Protein AF-A0A4Q2CYR0-F1 (afdb_monomer)

Nearest PDB structures (foldseek):
  3kxk-assembly1_A  TM=5.419E-01  e=6.887E+00  Saccharolobus solfataricus

Radius of gyration: 14.53 Å; Cα contacts (8 Å, |Δi|>4): 54; chains: 1; bounding box: 35×24×39 Å

Structure (mmCIF, N/CA/C/O backbone):
data_AF-A0A4Q2CYR0-F1
#
_entry.id   AF-A0A4Q2CYR0-F1
#
loop_
_atom_site.group_PDB
_atom_site.id
_atom_site.type_symbol
_atom_site.label_atom_id
_atom_site.label_alt_id
_atom_site.label_comp_id
_atom_site.label_asym_id
_atom_site.label_entity_id
_atom_site.label_seq_id
_atom_site.pdbx_PDB_ins_code
_atom_site.Cartn_x
_atom_site.Cartn_y
_atom_site.Cartn_z
_atom_site.occupancy
_atom_site.B_iso_or_equiv
_atom_site.auth_seq_id
_atom_site.auth_comp_id
_atom_site.auth_asym_id
_atom_site.auth_atom_id
_atom_site.pdbx_PDB_model_num
ATOM 1 N N . MET A 1 1 ? -19.505 3.703 3.155 1.00 79.06 1 MET A N 1
ATOM 2 C CA . MET A 1 1 ? -19.704 2.673 4.197 1.00 79.06 1 MET A CA 1
ATOM 3 C C . MET A 1 1 ? -19.730 1.332 3.500 1.00 79.06 1 MET A C 1
ATOM 5 O O . MET A 1 1 ? -20.396 1.241 2.480 1.00 79.06 1 MET A O 1
ATOM 9 N N . LEU A 1 2 ? -19.005 0.345 4.012 1.00 85.25 2 LEU A N 1
ATOM 10 C CA . LEU A 1 2 ? -19.009 -1.032 3.521 1.00 85.25 2 LEU A CA 1
ATOM 11 C C . LEU A 1 2 ? -19.446 -1.906 4.700 1.00 85.25 2 LEU A C 1
ATOM 13 O O . LEU A 1 2 ? -18.818 -1.835 5.756 1.00 85.25 2 LEU A O 1
ATOM 17 N N . ASP A 1 3 ? -20.585 -2.588 4.581 1.00 90.69 3 ASP A N 1
ATOM 18 C CA . ASP A 1 3 ? -21.216 -3.377 5.655 1.00 90.69 3 ASP A CA 1
ATOM 19 C C . ASP A 1 3 ? -21.316 -2.649 7.008 1.00 90.69 3 ASP A C 1
ATOM 21 O O . ASP A 1 3 ? -20.926 -3.155 8.061 1.00 90.69 3 ASP A O 1
ATOM 25 N N . GLY A 1 4 ? -21.782 -1.397 6.988 1.00 92.44 4 GLY A N 1
ATOM 26 C CA . GLY A 1 4 ? -21.915 -0.591 8.207 1.00 92.44 4 GLY A CA 1
ATOM 27 C C . GLY A 1 4 ? -20.597 -0.032 8.76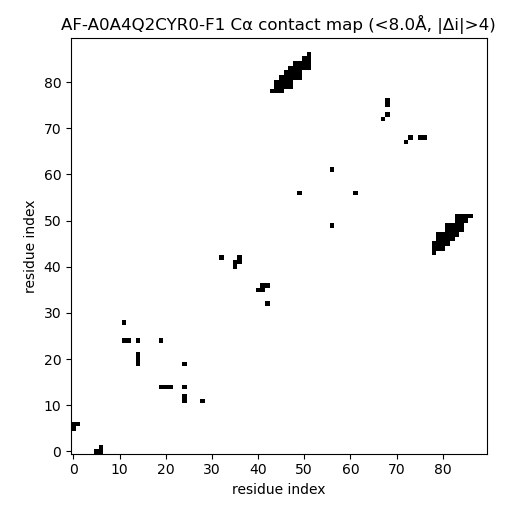2 1.00 92.44 4 GLY A C 1
ATOM 28 O O . GLY A 1 4 ? -20.611 0.649 9.785 1.00 92.44 4 GLY A O 1
ATOM 29 N N . ARG A 1 5 ? -19.456 -0.283 8.105 1.00 88.25 5 ARG A N 1
ATOM 30 C CA . ARG A 1 5 ? -18.132 0.192 8.531 1.00 88.25 5 ARG A CA 1
ATOM 31 C C . ARG A 1 5 ? -17.627 1.320 7.639 1.00 88.25 5 ARG A C 1
ATOM 33 O O . ARG A 1 5 ? -17.807 1.324 6.417 1.00 88.25 5 ARG A O 1
ATOM 40 N N . LEU A 1 6 ? -16.945 2.286 8.250 1.00 88.88 6 LEU A N 1
ATOM 41 C CA . LEU A 1 6 ? -16.190 3.293 7.513 1.00 88.88 6 LEU A CA 1
ATOM 42 C C . LEU A 1 6 ? -14.848 2.694 7.089 1.00 88.88 6 LEU A C 1
ATOM 44 O O . LEU A 1 6 ? -13.999 2.406 7.930 1.00 88.88 6 LEU A O 1
ATOM 48 N N . VAL A 1 7 ? -14.663 2.530 5.782 1.00 87.88 7 VAL A N 1
ATOM 49 C CA . VAL A 1 7 ? -13.418 2.039 5.187 1.00 87.88 7 VAL A CA 1
ATOM 50 C C . VAL A 1 7 ? -12.658 3.221 4.598 1.00 87.88 7 VAL A C 1
ATOM 52 O O . VAL A 1 7 ? -13.248 4.082 3.947 1.00 87.88 7 VAL A O 1
ATOM 55 N N . THR A 1 8 ? -11.352 3.273 4.845 1.00 87.38 8 THR A N 1
ATOM 56 C CA . THR A 1 8 ? -10.442 4.247 4.236 1.00 87.38 8 THR A CA 1
ATOM 57 C C . THR A 1 8 ? -9.470 3.484 3.353 1.00 87.38 8 THR A C 1
ATOM 59 O O . THR A 1 8 ? -8.715 2.657 3.857 1.00 87.38 8 THR A O 1
ATOM 62 N N . LEU A 1 9 ? -9.504 3.765 2.053 1.00 87.62 9 LEU A N 1
ATOM 63 C CA . LEU A 1 9 ? -8.514 3.276 1.105 1.00 87.62 9 LEU A CA 1
ATOM 64 C C . LEU A 1 9 ? -7.427 4.342 0.954 1.00 87.62 9 LEU A C 1
ATOM 66 O O . LEU A 1 9 ? -7.738 5.526 0.821 1.00 87.62 9 LEU A O 1
ATOM 70 N N . ILE A 1 10 ? -6.167 3.924 1.020 1.00 82.38 10 ILE A N 1
ATOM 71 C CA . ILE A 1 10 ? -5.013 4.790 0.787 1.00 82.38 10 ILE A CA 1
ATOM 72 C C . ILE A 1 10 ? -4.411 4.341 -0.535 1.00 82.38 10 ILE A C 1
ATOM 74 O O . ILE A 1 10 ? -3.858 3.247 -0.606 1.00 82.38 10 ILE A O 1
ATOM 78 N N . ASP A 1 11 ? -4.548 5.180 -1.555 1.00 83.06 11 ASP A N 1
ATOM 79 C CA . ASP A 1 11 ? -3.862 4.985 -2.827 1.00 83.06 11 ASP A CA 1
ATOM 80 C C . ASP A 1 11 ? -2.421 5.502 -2.720 1.00 83.06 11 ASP A C 1
ATOM 82 O O . ASP A 1 11 ? -2.162 6.528 -2.078 1.00 83.06 11 ASP A O 1
ATOM 86 N N . THR A 1 12 ? -1.475 4.766 -3.294 1.00 74.00 12 THR A N 1
ATOM 87 C CA . THR A 1 12 ? -0.040 5.051 -3.189 1.00 74.00 12 THR A CA 1
ATOM 88 C C . THR A 1 12 ? 0.565 5.178 -4.581 1.00 74.00 12 THR A C 1
ATOM 90 O O . THR A 1 12 ? 0.186 4.403 -5.454 1.00 74.00 12 THR A O 1
ATOM 93 N N . PRO A 1 13 ? 1.533 6.089 -4.798 1.00 74.94 13 PRO A N 1
ATOM 94 C CA . PRO A 1 13 ? 2.270 6.148 -6.058 1.00 74.94 13 PRO A CA 1
ATOM 95 C C . PRO A 1 13 ? 2.874 4.790 -6.437 1.00 74.94 13 PRO A C 1
ATOM 97 O O . PRO A 1 13 ? 3.283 4.033 -5.554 1.00 74.94 13 PRO A O 1
ATOM 100 N N . ASP A 1 14 ? 2.957 4.515 -7.739 1.00 69.31 14 ASP A N 1
ATOM 101 C CA . ASP A 1 14 ? 3.628 3.323 -8.256 1.00 69.31 14 ASP A CA 1
ATOM 102 C C . ASP A 1 14 ? 5.135 3.400 -7.970 1.00 69.31 14 ASP A C 1
ATOM 104 O O . ASP A 1 14 ? 5.756 4.459 -8.066 1.00 69.31 14 ASP A O 1
ATOM 108 N N . PHE A 1 15 ? 5.731 2.263 -7.633 1.00 63.47 15 PHE A N 1
ATOM 109 C CA . PHE A 1 15 ? 7.169 2.123 -7.435 1.00 63.47 15 PHE A CA 1
ATOM 110 C C . PHE A 1 15 ? 7.970 2.256 -8.733 1.00 63.47 15 PHE A C 1
ATOM 112 O O . PHE A 1 15 ? 9.168 2.510 -8.687 1.00 63.47 15 PHE A O 1
ATOM 119 N N . ASN A 1 16 ? 7.311 2.155 -9.888 1.00 62.97 16 ASN A N 1
ATOM 120 C CA . ASN A 1 16 ? 7.928 2.444 -11.181 1.00 62.97 16 ASN A CA 1
ATOM 121 C C . ASN A 1 16 ? 7.890 3.943 -11.559 1.00 62.97 16 ASN A C 1
ATOM 123 O O . ASN A 1 16 ? 8.060 4.298 -12.727 1.00 62.97 16 ASN A O 1
ATOM 127 N N . ASP A 1 17 ? 7.637 4.834 -10.593 1.00 62.31 17 ASP A N 1
ATOM 128 C CA . ASP A 1 17 ? 7.688 6.281 -10.795 1.00 62.31 17 ASP A CA 1
ATOM 129 C C . ASP A 1 17 ? 9.134 6.729 -11.060 1.00 62.31 17 ASP A C 1
ATOM 131 O O . ASP A 1 17 ? 9.969 6.818 -10.162 1.00 62.31 17 ASP A O 1
ATOM 135 N N . THR A 1 18 ? 9.430 7.079 -12.311 1.00 63.09 18 THR A N 1
ATOM 136 C CA . THR A 1 18 ? 10.757 7.550 -12.738 1.00 63.09 18 THR A CA 1
ATOM 137 C C . THR A 1 18 ? 11.201 8.848 -12.057 1.00 63.09 18 THR A C 1
ATOM 139 O O . THR A 1 18 ? 12.356 9.248 -12.191 1.00 63.09 18 THR A O 1
ATOM 142 N N . THR A 1 19 ? 10.300 9.540 -11.355 1.00 74.88 19 THR A N 1
ATOM 143 C CA . THR A 1 19 ? 10.586 10.801 -10.660 1.00 74.88 19 THR A CA 1
ATOM 144 C C . THR A 1 19 ? 10.917 10.623 -9.178 1.00 74.88 19 THR A C 1
ATOM 146 O O . THR A 1 19 ? 11.372 11.579 -8.544 1.00 74.88 19 THR A O 1
ATOM 149 N N . ARG A 1 20 ? 10.711 9.429 -8.599 1.00 74.19 20 ARG A 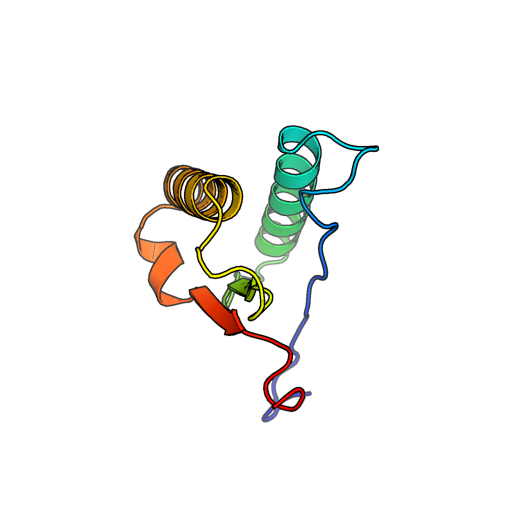N 1
ATOM 150 C CA . ARG A 1 20 ? 10.876 9.177 -7.158 1.00 74.19 20 ARG A CA 1
ATOM 151 C C . ARG A 1 20 ? 11.600 7.869 -6.897 1.00 74.19 20 ARG A C 1
ATOM 153 O O . ARG A 1 20 ? 11.378 6.874 -7.567 1.00 74.19 20 ARG A O 1
ATOM 160 N N . SER A 1 21 ? 12.454 7.852 -5.876 1.00 78.50 21 SER A N 1
ATOM 161 C CA . SER A 1 21 ? 13.088 6.600 -5.471 1.00 78.50 21 SER A CA 1
ATOM 162 C C . SER A 1 21 ? 12.103 5.707 -4.712 1.00 78.50 21 SER A C 1
ATOM 164 O O . SER A 1 21 ? 11.275 6.198 -3.938 1.00 78.50 21 SER A O 1
ATOM 166 N N . ASP A 1 22 ? 12.280 4.390 -4.820 1.00 70.19 22 ASP A N 1
ATOM 167 C CA . ASP A 1 22 ? 11.595 3.391 -3.985 1.00 70.19 22 ASP A CA 1
ATOM 168 C C . ASP A 1 22 ? 11.592 3.758 -2.497 1.00 70.19 22 ASP A C 1
ATOM 170 O O . ASP A 1 22 ? 10.605 3.590 -1.781 1.00 70.19 22 ASP A O 1
ATOM 174 N N . THR A 1 23 ? 12.722 4.282 -2.017 1.00 76.50 23 THR A N 1
ATOM 175 C CA . THR A 1 23 ? 12.909 4.654 -0.613 1.00 76.50 23 THR A CA 1
ATOM 176 C C . THR A 1 23 ? 11.990 5.807 -0.215 1.00 76.50 23 THR A C 1
ATOM 178 O O . THR A 1 23 ? 11.490 5.840 0.911 1.00 76.50 23 THR A O 1
ATOM 181 N N . ASP A 1 24 ? 11.747 6.756 -1.116 1.00 80.62 24 ASP A N 1
ATOM 182 C CA . ASP A 1 24 ? 10.871 7.894 -0.846 1.00 80.62 24 ASP A CA 1
ATOM 183 C C . ASP A 1 24 ? 9.402 7.478 -0.827 1.00 80.62 24 ASP A C 1
ATOM 185 O O . ASP A 1 24 ? 8.646 7.929 0.041 1.00 80.62 24 ASP A O 1
ATOM 189 N N . ILE A 1 25 ? 9.019 6.554 -1.711 1.00 78.50 25 ILE A N 1
ATOM 190 C CA . ILE A 1 25 ? 7.685 5.947 -1.721 1.00 78.50 25 ILE A CA 1
ATOM 191 C C . ILE A 1 25 ? 7.462 5.160 -0.421 1.00 78.50 25 ILE A C 1
ATOM 193 O O . ILE A 1 25 ? 6.463 5.376 0.269 1.00 78.50 25 ILE A O 1
ATOM 197 N N . LEU A 1 26 ? 8.435 4.350 0.013 1.00 75.75 26 LEU A N 1
ATOM 198 C CA . LEU A 1 26 ? 8.365 3.637 1.296 1.00 75.75 26 LEU A CA 1
ATOM 199 C C . LEU A 1 26 ? 8.224 4.588 2.489 1.00 75.75 26 LEU A C 1
ATOM 201 O O . LEU A 1 26 ? 7.387 4.364 3.365 1.00 75.75 26 LEU A O 1
ATOM 205 N N . LYS A 1 27 ? 9.002 5.677 2.528 1.00 79.31 27 LYS A N 1
ATOM 206 C CA . LYS A 1 27 ? 8.883 6.697 3.583 1.00 79.31 27 LYS A CA 1
ATOM 207 C C . LYS A 1 27 ? 7.499 7.340 3.588 1.00 79.31 27 LYS A C 1
ATOM 209 O O . LYS A 1 27 ? 6.981 7.642 4.663 1.00 79.31 27 LYS A O 1
ATOM 214 N N . MET A 1 28 ? 6.900 7.567 2.420 1.00 83.25 28 MET A N 1
ATOM 215 C CA . MET A 1 28 ? 5.546 8.107 2.313 1.00 83.25 28 MET A CA 1
ATOM 216 C C . MET A 1 28 ? 4.520 7.148 2.920 1.00 83.25 28 MET A C 1
ATOM 218 O O . MET A 1 28 ? 3.758 7.557 3.796 1.00 83.25 28 MET A O 1
ATOM 222 N N . ILE A 1 29 ? 4.561 5.873 2.527 1.00 80.62 29 ILE A N 1
ATOM 223 C CA . ILE A 1 29 ? 3.667 4.835 3.053 1.00 80.62 29 ILE A CA 1
ATOM 224 C C . ILE A 1 29 ? 3.830 4.716 4.573 1.00 80.62 29 ILE A C 1
ATOM 226 O O . ILE A 1 29 ? 2.850 4.805 5.314 1.00 80.62 29 ILE A O 1
ATOM 230 N N . ALA A 1 30 ? 5.070 4.611 5.062 1.00 79.38 30 ALA A N 1
ATOM 231 C CA . ALA A 1 30 ? 5.363 4.496 6.489 1.00 79.38 30 ALA A CA 1
ATOM 232 C C . ALA A 1 30 ? 4.834 5.693 7.298 1.00 79.38 30 ALA A C 1
ATOM 234 O O . ALA A 1 30 ? 4.256 5.509 8.370 1.00 79.38 30 ALA A O 1
ATOM 235 N N . ARG A 1 31 ? 4.969 6.923 6.780 1.00 85.56 31 ARG A N 1
ATOM 236 C CA . ARG A 1 31 ? 4.424 8.134 7.423 1.00 85.56 31 ARG A CA 1
ATOM 237 C C . ARG A 1 31 ? 2.902 8.096 7.521 1.00 85.56 31 ARG A C 1
ATOM 239 O O . ARG A 1 31 ? 2.356 8.436 8.573 1.00 85.56 31 ARG A O 1
ATOM 246 N N . VAL A 1 32 ? 2.216 7.672 6.458 1.00 84.62 32 VAL A N 1
ATOM 247 C CA . VAL A 1 32 ? 0.750 7.558 6.461 1.00 84.62 32 VAL A CA 1
ATOM 248 C C . VAL A 1 32 ? 0.295 6.500 7.466 1.00 84.62 32 VAL A C 1
ATOM 250 O O . VAL A 1 32 ? -0.612 6.762 8.260 1.00 84.62 32 VAL A O 1
ATOM 253 N N . LEU A 1 33 ? 0.953 5.338 7.497 1.00 80.75 33 LEU A N 1
ATOM 254 C CA . LEU A 1 33 ? 0.651 4.275 8.458 1.00 80.75 33 LEU A CA 1
ATOM 255 C C . LEU A 1 33 ? 0.894 4.728 9.903 1.00 80.75 33 LEU A C 1
ATOM 257 O O . LEU A 1 33 ? 0.021 4.549 10.752 1.00 80.75 33 LEU A O 1
ATOM 261 N N . ALA A 1 34 ? 2.021 5.391 10.177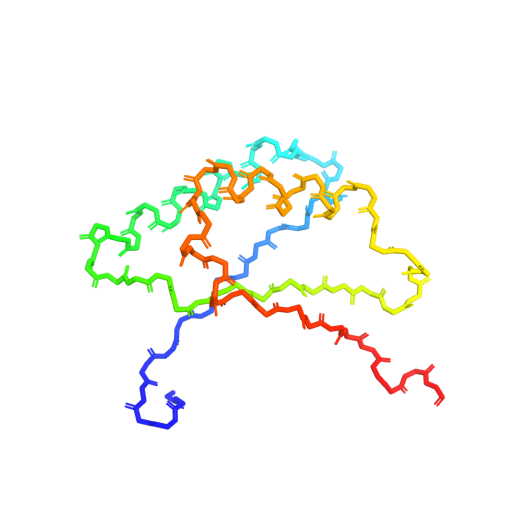 1.00 81.69 34 ALA A N 1
ATOM 262 C CA . ALA A 1 34 ? 2.339 5.913 11.504 1.00 81.69 34 ALA A CA 1
ATOM 263 C C . ALA A 1 34 ? 1.310 6.952 11.981 1.00 81.69 34 ALA A C 1
ATOM 265 O O . ALA A 1 34 ? 0.817 6.866 13.106 1.00 81.69 34 ALA A O 1
ATOM 266 N N . SER A 1 35 ? 0.925 7.900 11.117 1.00 86.56 35 SER A N 1
ATOM 267 C CA . SER A 1 35 ? -0.097 8.905 11.444 1.00 86.56 35 SER A CA 1
ATOM 268 C C . SER A 1 35 ? -1.474 8.273 11.674 1.00 86.56 35 SER A C 1
ATOM 270 O O . SER A 1 35 ? -2.216 8.677 12.572 1.00 86.56 35 SER A O 1
ATOM 272 N N . THR A 1 36 ? -1.814 7.243 10.897 1.00 85.06 36 THR A N 1
ATOM 273 C CA . THR A 1 36 ? -3.070 6.493 11.044 1.00 85.06 36 THR A CA 1
ATOM 274 C C . THR A 1 36 ? -3.100 5.742 12.377 1.00 85.06 36 THR A C 1
ATOM 276 O O . THR A 1 36 ? -4.091 5.821 13.107 1.00 85.06 36 THR A O 1
ATOM 279 N N . TYR A 1 37 ? -1.980 5.122 12.757 1.00 82.00 37 TYR A N 1
ATOM 280 C CA . TYR A 1 37 ? -1.831 4.432 14.035 1.00 82.00 37 TYR A CA 1
ATOM 281 C C . TYR A 1 37 ? -1.926 5.380 15.238 1.00 82.00 37 TYR A C 1
ATOM 283 O O . TYR A 1 37 ? -2.626 5.082 16.208 1.00 82.00 37 TYR A O 1
ATOM 291 N N . GLN A 1 38 ? -1.313 6.566 15.158 1.00 87.56 38 GLN A N 1
ATOM 292 C CA . GLN A 1 38 ? -1.445 7.612 16.184 1.00 87.56 38 GLN A CA 1
ATOM 293 C C . GLN A 1 38 ? -2.906 8.039 16.397 1.00 87.56 38 GLN A C 1
ATOM 295 O O . GLN A 1 38 ? -3.307 8.346 17.518 1.00 87.56 38 GLN A O 1
ATOM 300 N N . LYS A 1 39 ? -3.732 7.977 15.346 1.00 89.56 39 LYS A N 1
ATOM 301 C CA . LYS A 1 39 ? -5.182 8.226 15.398 1.00 89.56 39 LYS A CA 1
ATOM 302 C C . LYS A 1 39 ? -5.999 7.009 15.856 1.00 89.56 39 LYS A C 1
ATOM 304 O O . LYS A 1 39 ? -7.210 6.985 15.651 1.00 89.56 39 LYS A O 1
ATOM 309 N N . ARG A 1 40 ? -5.359 5.999 16.462 1.00 86.88 40 ARG A N 1
ATOM 310 C CA . ARG A 1 40 ? -5.979 4.748 16.945 1.00 86.88 40 ARG A CA 1
ATOM 311 C C . ARG A 1 40 ? -6.669 3.931 15.846 1.00 86.88 40 ARG A C 1
ATOM 313 O O . ARG A 1 40 ? -7.549 3.127 16.139 1.00 86.88 40 ARG A O 1
ATOM 320 N N . LYS A 1 41 ? -6.260 4.107 14.587 1.00 83.19 41 LYS A N 1
ATOM 321 C CA . LYS A 1 41 ? -6.707 3.281 13.462 1.00 83.19 41 LYS A CA 1
ATOM 322 C C . LYS A 1 41 ? -5.605 2.294 13.101 1.00 83.19 41 LYS A C 1
ATOM 324 O O . LYS A 1 41 ? -4.452 2.680 12.936 1.00 83.19 41 LYS A O 1
ATOM 329 N N . THR A 1 42 ? -5.952 1.022 12.977 1.00 76.94 42 THR A N 1
ATOM 330 C CA . THR A 1 42 ? -5.013 -0.029 12.577 1.00 76.94 42 THR A CA 1
ATOM 331 C C . THR A 1 42 ? -5.153 -0.342 11.093 1.00 76.94 42 THR A C 1
ATOM 333 O O . THR A 1 42 ? -6.220 -0.174 10.501 1.00 76.94 42 THR A O 1
ATOM 336 N N . LEU A 1 43 ? -4.057 -0.796 10.484 1.00 77.81 43 LEU A N 1
ATOM 337 C CA . LEU A 1 43 ? -4.075 -1.307 9.121 1.00 77.81 43 LEU A CA 1
ATOM 338 C C . LEU A 1 43 ? -4.873 -2.616 9.094 1.00 77.81 43 LEU A C 1
ATOM 340 O O . LEU A 1 43 ? -4.459 -3.616 9.681 1.00 77.81 43 LEU A O 1
ATOM 344 N N . ALA A 1 44 ? -6.028 -2.587 8.433 1.00 80.50 44 ALA A N 1
ATOM 345 C CA . ALA A 1 44 ? -6.882 -3.761 8.281 1.00 80.50 44 ALA A CA 1
ATOM 346 C C . ALA A 1 44 ? -6.355 -4.727 7.216 1.00 80.50 44 ALA A C 1
ATOM 348 O O . ALA A 1 44 ? -6.631 -5.916 7.314 1.00 80.50 44 ALA A O 1
ATOM 349 N N . GLY A 1 45 ? -5.598 -4.219 6.241 1.00 75.38 45 GLY A N 1
ATOM 350 C CA . GLY A 1 45 ? -4.957 -5.010 5.204 1.00 75.38 45 GLY A CA 1
ATOM 351 C C . GLY A 1 45 ? -4.257 -4.175 4.142 1.00 75.38 45 GLY A C 1
ATOM 352 O O . GLY A 1 45 ? -4.407 -2.955 4.115 1.00 75.38 45 GLY A O 1
ATOM 353 N N . VAL A 1 46 ? -3.476 -4.838 3.292 1.00 76.38 46 VAL A N 1
ATOM 354 C CA . VAL A 1 46 ? -2.797 -4.232 2.134 1.00 76.38 46 VAL A CA 1
ATOM 355 C C . VAL A 1 46 ? -3.346 -4.885 0.879 1.00 76.38 46 VAL A C 1
ATOM 357 O O . VAL A 1 46 ? -3.505 -6.101 0.865 1.00 76.38 46 VAL A O 1
ATOM 360 N N . ILE A 1 47 ? -3.620 -4.089 -0.152 1.00 76.88 47 ILE A N 1
ATOM 361 C CA . ILE A 1 47 ? -4.010 -4.579 -1.473 1.00 76.88 47 ILE A CA 1
ATOM 362 C C . ILE A 1 47 ? -2.830 -4.328 -2.403 1.00 76.88 47 ILE A C 1
ATOM 364 O O . ILE A 1 47 ? -2.488 -3.177 -2.663 1.00 76.88 47 ILE A O 1
ATOM 368 N N . LEU A 1 48 ? -2.190 -5.397 -2.868 1.00 72.19 48 LEU A N 1
ATOM 369 C CA . LEU A 1 48 ? -1.139 -5.302 -3.879 1.00 72.19 48 LEU A CA 1
ATOM 370 C C . LEU A 1 48 ? -1.760 -5.541 -5.241 1.00 72.19 48 LEU A C 1
ATOM 372 O O . LEU A 1 48 ? -2.233 -6.646 -5.495 1.00 72.19 48 LEU A O 1
ATOM 376 N N . VAL A 1 49 ? -1.762 -4.513 -6.085 1.00 70.31 49 VAL A N 1
ATOM 377 C CA . VAL A 1 49 ? -2.297 -4.611 -7.441 1.00 70.31 49 VAL A CA 1
ATOM 378 C C . VAL A 1 49 ? -1.177 -5.017 -8.395 1.00 70.31 49 VAL A C 1
ATOM 380 O O . VAL A 1 49 ? -0.226 -4.261 -8.574 1.00 70.31 49 VAL A O 1
ATOM 383 N N . HIS A 1 50 ? -1.277 -6.211 -8.980 1.00 64.31 50 HIS A N 1
ATOM 384 C CA . HIS A 1 50 ? -0.344 -6.717 -10.000 1.00 64.31 50 HIS A CA 1
ATOM 385 C C . HIS A 1 50 ? -1.046 -6.784 -11.363 1.00 64.31 50 HIS A C 1
ATOM 387 O O . HIS A 1 50 ? -2.225 -7.142 -11.421 1.00 64.31 50 HIS A O 1
ATOM 393 N N . ARG A 1 51 ? -0.337 -6.435 -12.445 1.00 61.97 51 ARG A N 1
ATOM 394 C CA . ARG A 1 51 ? -0.850 -6.521 -13.825 1.00 61.97 51 ARG A CA 1
ATOM 395 C C . ARG A 1 51 ? -0.707 -7.953 -14.343 1.00 61.97 51 ARG A C 1
ATOM 397 O O . ARG A 1 51 ? 0.375 -8.520 -14.242 1.00 61.97 51 ARG A O 1
ATOM 404 N N . ASP A 1 52 ? -1.764 -8.506 -14.936 1.00 51.50 52 ASP A N 1
ATOM 405 C CA . ASP A 1 52 ? -1.793 -9.899 -15.422 1.00 51.50 52 ASP A CA 1
ATOM 406 C C . ASP A 1 52 ? -0.786 -10.178 -16.559 1.00 51.50 52 ASP A C 1
ATOM 408 O O . ASP A 1 52 ? -0.259 -11.277 -16.674 1.00 51.50 52 ASP A O 1
ATOM 412 N N . THR A 1 53 ? -0.428 -9.160 -17.355 1.00 51.44 53 THR A N 1
ATOM 413 C CA . THR A 1 53 ? 0.541 -9.287 -18.463 1.00 51.44 53 THR A CA 1
ATOM 414 C C . THR A 1 53 ? 1.997 -9.442 -18.018 1.00 51.44 53 THR A C 1
ATOM 416 O O . THR A 1 53 ? 2.856 -9.749 -18.843 1.00 51.44 53 THR A O 1
ATOM 419 N N . ASP A 1 54 ? 2.306 -9.197 -16.743 1.00 52.41 54 ASP A N 1
ATOM 420 C CA . ASP A 1 54 ? 3.622 -9.502 -16.191 1.00 52.41 54 ASP A CA 1
ATOM 421 C C . ASP A 1 54 ? 3.603 -10.946 -15.670 1.00 52.41 54 ASP A C 1
ATOM 423 O O . ASP A 1 54 ? 3.234 -11.191 -14.519 1.00 52.41 54 ASP A O 1
ATOM 427 N N . ASP A 1 55 ? 4.065 -11.893 -16.501 1.00 46.88 55 ASP A N 1
ATOM 428 C CA . ASP A 1 55 ? 4.180 -13.351 -16.247 1.00 46.88 55 ASP A CA 1
ATOM 429 C C . ASP A 1 55 ? 4.920 -13.731 -14.944 1.00 46.88 55 ASP A C 1
ATOM 431 O O . ASP A 1 55 ? 5.052 -14.905 -14.580 1.00 46.88 55 ASP A O 1
ATOM 435 N N . ARG A 1 56 ? 5.483 -12.750 -14.235 1.00 54.81 56 ARG A N 1
ATOM 436 C CA . ARG A 1 56 ? 6.198 -12.925 -12.977 1.00 54.81 56 ARG A CA 1
ATOM 437 C C . ARG A 1 56 ? 5.818 -11.803 -12.025 1.00 54.81 56 ARG A C 1
ATOM 439 O O . ARG A 1 56 ? 5.871 -10.632 -12.389 1.00 54.81 56 ARG A O 1
ATOM 446 N N . PHE A 1 57 ? 5.583 -12.156 -10.761 1.00 52.03 57 PHE A N 1
ATOM 447 C CA . PHE A 1 57 ? 5.768 -11.214 -9.658 1.00 52.03 57 PHE A CA 1
ATOM 448 C C . PHE A 1 57 ? 7.181 -10.636 -9.793 1.00 52.03 57 PHE A C 1
ATOM 450 O O . PHE A 1 57 ? 8.170 -11.325 -9.526 1.00 52.03 57 PHE A O 1
ATOM 457 N N . GLY A 1 58 ? 7.289 -9.407 -10.298 1.00 57.50 58 GLY A N 1
ATOM 458 C CA . GLY A 1 58 ? 8.575 -8.795 -10.601 1.00 57.50 58 GLY A CA 1
ATOM 459 C C . GLY A 1 58 ? 9.490 -8.812 -9.376 1.00 57.50 58 GLY A C 1
ATOM 460 O O . GLY A 1 58 ? 9.032 -8.754 -8.227 1.00 57.50 58 GLY A O 1
ATOM 461 N N . GLY A 1 59 ? 10.806 -8.880 -9.601 1.00 57.62 59 GLY A N 1
ATOM 462 C CA . GLY A 1 59 ? 11.793 -8.873 -8.512 1.00 57.62 59 GLY A CA 1
ATOM 463 C C . GLY A 1 59 ? 11.623 -7.679 -7.561 1.00 57.62 59 GLY A C 1
ATOM 464 O O . GLY A 1 59 ? 11.901 -7.796 -6.369 1.00 57.62 59 GLY A O 1
ATOM 465 N N . LEU A 1 60 ? 11.082 -6.570 -8.074 1.00 57.78 60 LEU A N 1
ATOM 466 C CA . LEU A 1 60 ? 10.714 -5.378 -7.317 1.00 57.78 60 LEU A CA 1
ATOM 467 C C . LEU A 1 60 ? 9.550 -5.650 -6.346 1.00 57.78 60 LEU A C 1
ATOM 469 O O . LEU A 1 60 ? 9.750 -5.528 -5.140 1.00 57.78 60 LEU A O 1
ATOM 473 N N . SER A 1 61 ? 8.400 -6.147 -6.818 1.00 60.31 61 SER A N 1
ATOM 474 C CA . SER A 1 61 ? 7.234 -6.518 -5.989 1.00 60.31 61 SER A CA 1
ATOM 475 C C . SER A 1 61 ? 7.596 -7.469 -4.841 1.00 60.31 61 SER A C 1
ATOM 477 O O . SER A 1 61 ? 7.181 -7.274 -3.697 1.00 60.31 61 SER A O 1
ATOM 479 N N . THR A 1 62 ? 8.448 -8.460 -5.120 1.00 63.59 62 THR A N 1
ATOM 480 C CA . THR A 1 62 ? 8.935 -9.421 -4.115 1.00 63.59 62 THR A CA 1
ATOM 481 C C . THR A 1 62 ? 9.862 -8.761 -3.088 1.00 63.59 62 THR A C 1
ATOM 483 O O . THR A 1 62 ? 9.760 -9.022 -1.885 1.00 63.59 62 THR A O 1
ATOM 486 N N . ARG A 1 63 ? 10.759 -7.873 -3.536 1.00 63.72 63 ARG A N 1
ATOM 487 C CA . ARG A 1 63 ? 11.662 -7.118 -2.658 1.00 63.72 63 ARG A CA 1
ATOM 488 C C . ARG A 1 63 ? 10.885 -6.158 -1.754 1.00 63.72 63 ARG A C 1
ATOM 490 O O . ARG A 1 63 ? 11.207 -6.082 -0.570 1.00 63.72 63 ARG A O 1
ATOM 497 N N . TYR A 1 64 ? 9.835 -5.507 -2.255 1.00 66.12 64 TYR A N 1
ATOM 498 C CA . TYR A 1 64 ? 8.970 -4.646 -1.441 1.00 66.12 64 TYR A CA 1
ATOM 499 C C . TYR A 1 64 ? 8.195 -5.435 -0.398 1.00 66.12 64 TYR A C 1
ATOM 501 O O . TYR A 1 64 ? 8.191 -5.047 0.767 1.00 66.12 64 TYR A O 1
ATOM 509 N N . PHE A 1 65 ? 7.588 -6.562 -0.781 1.00 67.50 65 PHE A N 1
ATOM 510 C CA . PHE A 1 65 ? 6.868 -7.410 0.167 1.00 67.50 65 PHE A CA 1
ATOM 511 C C . PHE A 1 65 ? 7.784 -7.886 1.294 1.00 67.50 65 PHE A C 1
ATOM 513 O O . PHE A 1 65 ? 7.411 -7.862 2.466 1.00 67.50 65 PHE A O 1
ATOM 520 N N . ARG A 1 66 ? 9.023 -8.251 0.949 1.00 68.62 66 ARG A N 1
ATOM 521 C CA . ARG A 1 66 ? 10.047 -8.623 1.923 1.00 68.62 66 ARG A CA 1
ATOM 522 C C . ARG A 1 66 ? 10.437 -7.457 2.834 1.00 68.62 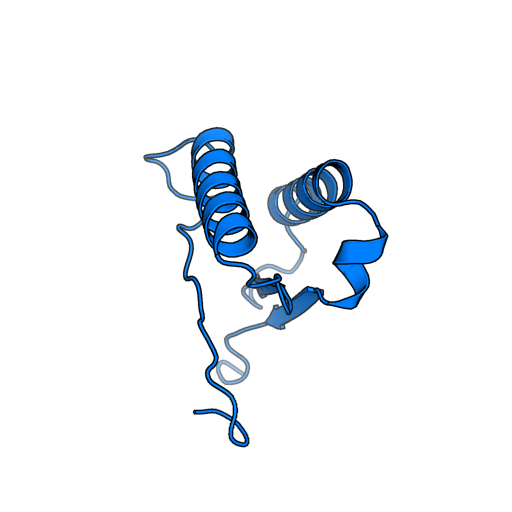66 ARG A C 1
ATOM 524 O O . ARG A 1 66 ? 10.477 -7.648 4.042 1.00 68.62 66 ARG A O 1
ATOM 531 N N . MET A 1 67 ? 10.682 -6.262 2.298 1.00 65.38 67 MET A N 1
ATOM 532 C CA . MET A 1 67 ? 11.005 -5.084 3.118 1.00 65.38 67 MET A CA 1
ATOM 533 C C . MET A 1 67 ? 9.839 -4.678 4.029 1.00 65.38 67 MET A C 1
ATOM 535 O O . MET A 1 67 ? 10.046 -4.350 5.194 1.00 65.38 67 MET A O 1
ATOM 539 N N . PHE A 1 68 ? 8.606 -4.735 3.523 1.00 66.75 68 PHE A N 1
ATOM 540 C CA . PHE A 1 68 ? 7.401 -4.472 4.304 1.00 66.75 68 PHE A CA 1
ATOM 541 C C . PHE A 1 68 ? 7.244 -5.496 5.431 1.00 66.75 68 PHE A C 1
ATOM 543 O O . PHE A 1 68 ? 7.004 -5.124 6.576 1.00 66.75 68 PHE A O 1
ATOM 550 N N . ARG A 1 69 ? 7.470 -6.780 5.133 1.00 68.25 69 ARG A N 1
ATOM 551 C CA . ARG A 1 69 ? 7.514 -7.858 6.125 1.00 68.25 69 ARG A CA 1
ATOM 552 C C . ARG A 1 69 ? 8.584 -7.612 7.193 1.00 68.25 69 ARG A C 1
ATOM 554 O O . ARG A 1 69 ? 8.282 -7.735 8.375 1.00 68.25 69 ARG A O 1
ATOM 561 N N . GLU A 1 70 ? 9.800 -7.236 6.797 1.00 66.38 70 GLU A N 1
ATOM 562 C CA . GLU A 1 70 ? 10.907 -6.946 7.721 1.00 66.38 70 GLU A CA 1
ATOM 563 C C . GLU A 1 70 ? 10.592 -5.756 8.653 1.00 66.38 70 GLU A C 1
ATOM 565 O O . GLU A 1 70 ? 10.984 -5.776 9.816 1.00 66.38 70 GLU A O 1
ATOM 570 N N . GLN A 1 71 ? 9.847 -4.747 8.183 1.00 61.69 71 GLN A N 1
ATOM 571 C CA . GLN A 1 71 ? 9.485 -3.560 8.974 1.00 61.69 71 GLN A CA 1
ATOM 572 C C . GLN A 1 71 ? 8.219 -3.738 9.827 1.00 61.69 71 GLN A C 1
ATOM 574 O O . GLN A 1 71 ? 8.143 -3.222 10.941 1.00 61.69 71 GLN A 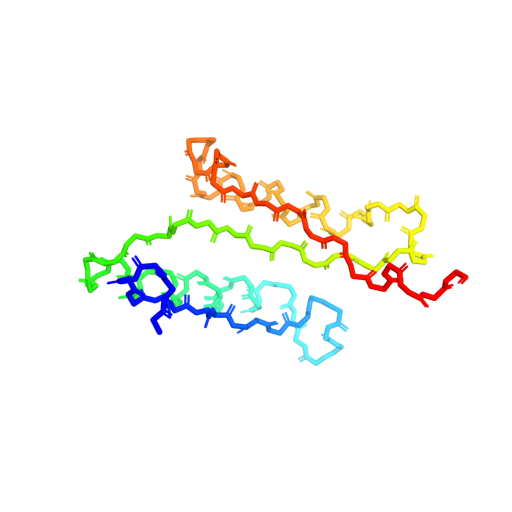O 1
ATOM 579 N N . CYS A 1 72 ? 7.205 -4.440 9.317 1.00 65.31 72 CYS A N 1
ATOM 580 C CA . CYS A 1 72 ? 5.904 -4.590 9.979 1.00 65.31 72 CYS A CA 1
ATOM 581 C C . CYS A 1 72 ? 5.765 -5.900 10.773 1.00 65.31 72 CYS A C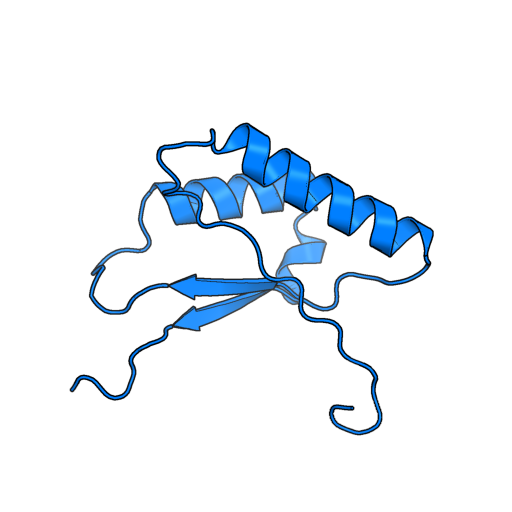 1
ATOM 583 O O . CYS A 1 72 ? 4.811 -6.051 11.541 1.00 65.31 72 CYS A O 1
ATOM 585 N N . GLY A 1 73 ? 6.708 -6.832 10.613 1.00 63.50 73 GLY A N 1
ATOM 586 C CA . GLY A 1 73 ? 6.717 -8.142 11.256 1.00 63.50 73 GLY A CA 1
ATOM 587 C C . GLY A 1 73 ? 5.703 -9.120 10.656 1.00 63.50 73 GLY A C 1
ATOM 588 O O . GLY A 1 73 ? 4.655 -8.738 10.134 1.00 63.50 73 GLY A O 1
ATOM 589 N N . ASP A 1 74 ? 5.985 -10.414 10.772 1.00 64.50 74 ASP A N 1
ATOM 590 C CA . ASP A 1 74 ? 5.225 -11.490 10.113 1.00 64.50 74 ASP A CA 1
ATOM 591 C C . ASP A 1 74 ? 3.735 -11.528 10.492 1.00 64.50 74 ASP A C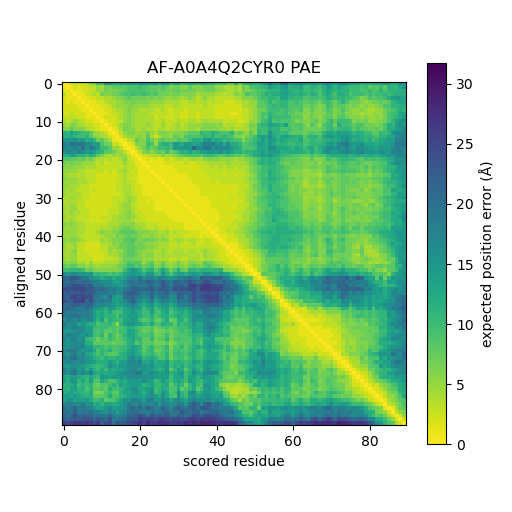 1
ATOM 593 O O . ASP A 1 74 ? 2.884 -11.882 9.677 1.00 64.50 74 ASP A O 1
ATOM 597 N N . ASN A 1 75 ? 3.390 -11.070 11.697 1.00 63.62 75 ASN A N 1
ATOM 598 C CA . ASN A 1 75 ? 2.005 -10.995 12.173 1.00 63.62 75 ASN A CA 1
ATOM 599 C C . ASN A 1 75 ? 1.137 -9.982 11.407 1.00 63.62 75 ASN A C 1
ATOM 601 O O . ASN A 1 75 ? -0.091 -10.035 11.517 1.00 63.62 75 ASN A O 1
ATOM 605 N N . 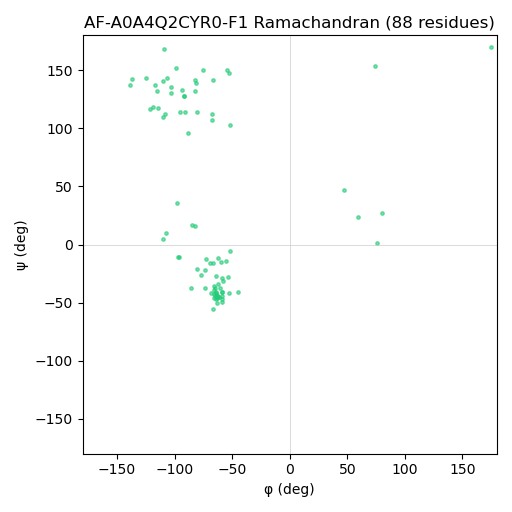SER A 1 76 ? 1.749 -9.062 10.655 1.00 60.59 76 SER A N 1
ATOM 606 C CA . SER A 1 76 ? 1.046 -8.090 9.807 1.00 60.59 76 SER A CA 1
ATOM 607 C C . SER A 1 76 ? 0.591 -8.684 8.468 1.00 60.59 76 SER A C 1
ATOM 609 O O . SER A 1 76 ? -0.366 -8.191 7.872 1.00 60.59 76 SER A O 1
ATOM 611 N N . LEU A 1 77 ? 1.213 -9.786 8.027 1.00 58.81 77 LEU A N 1
ATOM 612 C CA . LEU A 1 77 ? 0.978 -10.388 6.712 1.00 58.81 77 LEU A CA 1
ATOM 613 C C . LEU A 1 77 ? -0.353 -11.128 6.590 1.00 58.81 77 LEU A C 1
ATOM 615 O O . LEU A 1 77 ? -0.871 -11.257 5.486 1.00 58.81 77 LEU A O 1
ATOM 619 N N . LYS A 1 78 ? -0.948 -11.560 7.709 1.00 61.72 78 LYS A N 1
ATOM 620 C CA . LYS A 1 78 ? -2.256 -12.247 7.736 1.00 61.72 78 LYS A CA 1
ATOM 621 C C . LYS A 1 78 ? -3.410 -11.422 7.152 1.00 61.72 78 LYS A C 1
ATOM 623 O O . LYS A 1 78 ? -4.478 -11.956 6.890 1.00 61.72 78 LYS A O 1
ATOM 628 N N . ASN A 1 79 ? -3.182 -10.123 6.991 1.00 64.69 79 ASN A N 1
ATOM 629 C CA . ASN A 1 79 ? -4.144 -9.158 6.493 1.00 64.69 79 ASN A CA 1
ATOM 630 C C . ASN A 1 79 ? -3.782 -8.642 5.087 1.00 64.69 79 ASN A C 1
ATOM 632 O O . ASN A 1 79 ? -4.426 -7.727 4.587 1.00 64.69 79 ASN A O 1
ATOM 636 N N . VAL A 1 80 ? -2.738 -9.166 4.441 1.00 65.19 80 VAL A N 1
ATOM 637 C CA . VAL A 1 80 ? -2.337 -8.712 3.104 1.00 65.19 80 VAL A CA 1
ATOM 638 C C . VAL A 1 80 ? -3.020 -9.561 2.036 1.00 65.19 80 VAL A C 1
ATOM 640 O O . VAL A 1 80 ? -2.945 -10.786 2.069 1.00 65.19 80 VAL A O 1
ATOM 643 N N . VAL A 1 81 ? -3.672 -8.899 1.082 1.00 66.25 81 VAL A N 1
ATOM 644 C CA . VAL A 1 81 ? -4.333 -9.508 -0.073 1.00 66.25 81 VAL A CA 1
ATOM 645 C C . VAL A 1 81 ? -3.621 -9.047 -1.342 1.00 66.25 81 VAL A C 1
ATOM 647 O O . VAL A 1 81 ? -3.355 -7.863 -1.541 1.00 66.25 81 VAL A O 1
ATOM 650 N N . ILE A 1 82 ? -3.313 -9.996 -2.218 1.00 61.97 82 ILE A N 1
ATOM 651 C CA . ILE A 1 82 ? -2.851 -9.712 -3.576 1.00 61.97 82 ILE A CA 1
ATOM 652 C C . ILE A 1 82 ? -4.086 -9.683 -4.471 1.00 61.97 82 ILE A C 1
ATOM 654 O O . ILE A 1 82 ? -4.885 -10.618 -4.449 1.00 61.97 82 ILE A O 1
ATOM 658 N N . LEU A 1 83 ? -4.241 -8.611 -5.237 1.00 63.72 83 LEU A N 1
ATOM 659 C CA . LEU A 1 83 ? -5.325 -8.429 -6.187 1.00 63.72 83 LEU A CA 1
ATOM 660 C C . LEU A 1 83 ? -4.710 -8.286 -7.579 1.00 63.72 83 LEU A C 1
ATOM 662 O O . LEU A 1 83 ? -3.942 -7.369 -7.835 1.00 63.72 83 LEU A O 1
ATOM 666 N N . THR A 1 84 ? -5.025 -9.190 -8.495 1.00 55.72 84 THR A N 1
ATOM 667 C CA . THR A 1 84 ? -4.711 -8.989 -9.914 1.00 55.72 84 THR A CA 1
ATOM 668 C C . THR A 1 84 ? -5.803 -8.121 -10.533 1.00 55.72 84 THR A C 1
ATOM 670 O O . THR A 1 84 ? -6.972 -8.232 -10.153 1.00 55.72 84 THR A O 1
ATOM 673 N N . ASN A 1 85 ? -5.455 -7.200 -11.430 1.00 58.06 85 ASN A N 1
ATOM 674 C CA . ASN A 1 85 ? -6.437 -6.457 -12.227 1.00 58.06 85 ASN A CA 1
ATOM 675 C C . ASN A 1 85 ? -6.394 -6.918 -13.696 1.00 58.06 85 ASN A C 1
ATOM 677 O O . ASN A 1 85 ? -5.474 -7.627 -14.081 1.00 58.06 85 ASN A O 1
ATOM 681 N N . MET A 1 86 ? -7.393 -6.515 -14.497 1.00 50.62 86 MET A N 1
ATOM 682 C CA . MET A 1 86 ? -7.536 -6.845 -15.935 1.00 50.62 86 MET A CA 1
ATOM 683 C C . MET A 1 86 ? -8.114 -8.234 -16.283 1.00 50.62 86 MET A C 1
ATOM 685 O O . MET A 1 86 ? -7.923 -8.722 -17.387 1.00 50.62 86 MET A O 1
ATOM 689 N N . TRP A 1 87 ? -8.940 -8.820 -15.408 1.00 54.53 87 TRP A N 1
ATOM 690 C CA . TRP A 1 87 ? -9.649 -10.098 -15.641 1.00 54.53 87 TRP A CA 1
ATOM 691 C C . TRP A 1 87 ? -10.528 -10.145 -16.909 1.00 54.53 87 TRP A C 1
ATOM 693 O O . TRP A 1 87 ? -10.975 -11.219 -17.297 1.00 54.53 87 TRP A O 1
ATOM 703 N N . ASN A 1 88 ? -10.812 -8.990 -17.521 1.00 53.03 88 ASN A N 1
ATOM 704 C CA . ASN A 1 88 ? -11.718 -8.845 -18.662 1.00 53.03 88 ASN A CA 1
ATOM 705 C C . ASN A 1 88 ? -10.991 -8.552 -19.990 1.00 53.03 88 ASN A C 1
ATOM 707 O O . ASN A 1 88 ? -11.656 -8.210 -20.963 1.00 53.03 88 ASN A O 1
ATOM 711 N N . GLU A 1 89 ? -9.658 -8.647 -20.042 1.00 50.00 89 GLU A N 1
ATOM 712 C CA . GLU A 1 89 ? -8.883 -8.560 -21.295 1.00 50.00 89 GLU A CA 1
ATOM 713 C C . GLU A 1 89 ? -8.507 -9.945 -21.857 1.00 50.00 89 GLU A C 1
ATOM 715 O O . GLU A 1 89 ? -7.432 -10.121 -22.429 1.00 50.00 89 GLU A O 1
ATOM 720 N N . ALA A 1 90 ? -9.403 -10.925 -21.701 1.00 44.81 90 ALA A N 1
ATOM 721 C CA . ALA A 1 90 ? -9.320 -12.245 -22.331 1.00 44.81 90 ALA A CA 1
ATOM 722 C C . ALA A 1 90 ? -10.386 -12.411 -23.422 1.00 44.81 90 ALA A C 1
ATOM 724 O O . ALA A 1 90 ? -11.538 -11.971 -23.192 1.00 44.81 90 ALA A O 1
#

Mean predicted aligned error: 9.25 Å

Secondary structure (DSSP, 8-state):
-BTTB---------TT-TTS-HHHHHHHHHHHHHHHHHTT-----EEEEEETT-SS--HHHHHHHHHHHHHH-GGGGGGEEEEEE-TT--

InterPro domains:
  IPR027417 P-loop containing nucleoside triphosphate hydrolase [G3DSA:3.40.50.300] (1-90)
  IPR027417 P-loop containing nucleoside triphosphate hydrolase [SSF52540] (2-88)

Organism: NCBI:txid2316362

Sequence (90 aa):
MLDGRLVTLIDTPDFNDTTRSDTDILKMIARVLASTYQKRKTLAGVILVHRDTDDRFGGLSTRYFRMFREQCGDNSLKNVVILTNMWNEA

Solvent-accessible surface area (backbone atoms only — not comparable to full-atom values): 5863 Å² total; per-residue (Å²): 114,58,95,90,34,88,78,84,85,83,87,74,84,66,75,85,38,92,90,53,54,60,68,58,54,49,53,51,53,50,52,53,52,52,57,38,43,75,69,77,42,76,88,76,56,46,79,46,81,43,62,69,89,52,93,5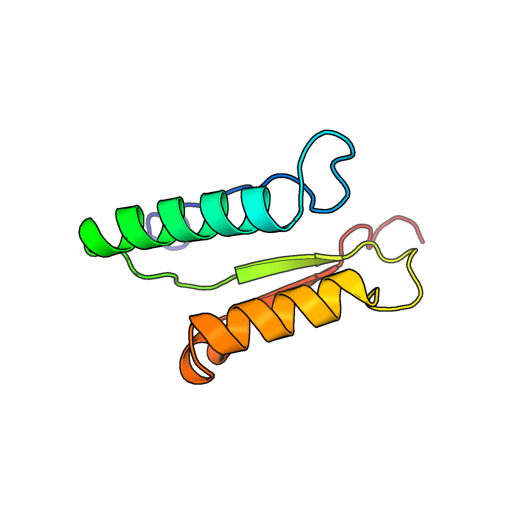0,86,46,74,63,62,54,51,49,54,48,53,50,38,72,73,64,37,73,86,54,52,86,36,53,42,81,40,75,50,71,91,80,82,118

Foldseek 3Di:
DPPPDDDDDDDFDDCPPPVDHPVVSVVVVVVVQVVCVVVVHHDQEAEAEDEPVPPDCDPVNVVVVVVCCVVVPPVRHVRYDYDYDDPPPD

pLDDT: mean 70.53, std 11.98, range [44.81, 92.44]